Protein AF-A0A929UB58-F1 (afdb_monomer)

Solvent-accessible surface area (backbone atoms only — not comparable to full-atom values): 4787 Å² total; per-residue (Å²): 120,47,79,44,72,60,86,61,46,18,95,89,43,68,57,31,34,67,75,70,62,96,80,62,84,66,92,80,70,91,75,52,72,60,60,53,50,52,52,52,38,51,74,69,70,45,52,60,35,40,39,40,77,31,45,48,98,58,46,68,64,51,31,45,77,69,74,44,67,86,57,47,72,49,62,79,106

Radius of gyration: 12.47 Å; Cα contacts (8 Å, |Δi|>4): 98; chains: 1; bounding box: 36×18×29 Å

Structure (mmCIF, N/CA/C/O backbone):
data_AF-A0A929UB58-F1
#
_entry.id   AF-A0A929UB58-F1
#
loop_
_atom_site.group_PDB
_atom_site.id
_atom_site.type_symbol
_atom_site.label_atom_id
_atom_site.label_alt_id
_atom_site.label_comp_id
_atom_site.label_asym_id
_atom_site.label_entity_id
_atom_site.label_seq_id
_atom_site.pdbx_PDB_ins_code
_atom_site.Cartn_x
_atom_site.Cartn_y
_atom_site.Cartn_z
_atom_site.occupancy
_atom_site.B_iso_or_equiv
_atom_site.auth_seq_id
_atom_site.auth_comp_id
_atom_site.auth_asym_id
_atom_site.auth_atom_id
_atom_site.pdbx_PDB_model_num
ATOM 1 N N . MET A 1 1 ? -16.063 1.684 3.047 1.00 87.25 1 MET A N 1
ATOM 2 C CA . MET A 1 1 ? -14.995 0.936 2.351 1.00 87.25 1 MET A CA 1
ATOM 3 C C . MET A 1 1 ? -14.198 1.906 1.494 1.00 87.25 1 MET A C 1
ATOM 5 O O . MET A 1 1 ? -14.743 2.454 0.541 1.00 87.25 1 MET A O 1
ATOM 9 N N . TYR A 1 2 ? -12.939 2.143 1.856 1.00 96.44 2 TYR A N 1
ATOM 10 C CA . TYR A 1 2 ? -12.016 3.054 1.179 1.00 96.44 2 TYR A CA 1
ATOM 11 C C . TYR A 1 2 ? -11.001 2.272 0.348 1.00 96.44 2 TYR A C 1
ATOM 13 O O . TYR A 1 2 ? -10.491 1.241 0.789 1.00 96.44 2 TYR A O 1
ATOM 21 N N . ARG A 1 3 ? -10.703 2.775 -0.854 1.00 96.44 3 ARG A N 1
ATOM 22 C CA . ARG A 1 3 ? -9.711 2.191 -1.761 1.00 96.44 3 ARG A CA 1
ATOM 23 C C . ARG A 1 3 ? -8.542 3.139 -1.948 1.00 96.44 3 ARG A C 1
ATOM 25 O O . ARG A 1 3 ? -8.725 4.252 -2.430 1.00 96.44 3 ARG A O 1
ATOM 32 N N . PHE A 1 4 ? -7.351 2.669 -1.606 1.00 96.31 4 PHE A N 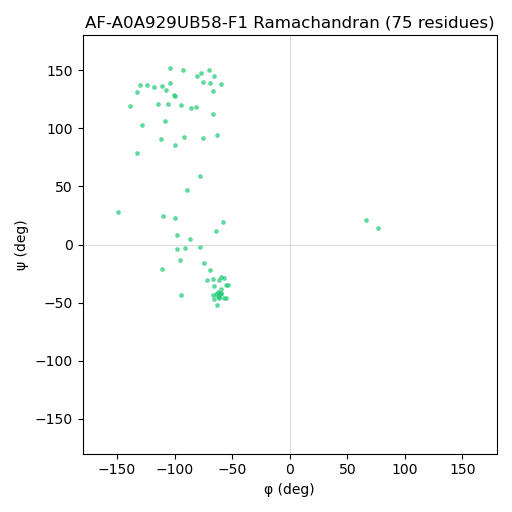1
ATOM 33 C CA . PHE A 1 4 ? -6.113 3.415 -1.787 1.00 96.31 4 PHE A CA 1
ATOM 34 C C . PHE A 1 4 ? -5.393 2.930 -3.037 1.00 96.31 4 PHE A C 1
ATOM 36 O O . PHE A 1 4 ? -5.166 1.733 -3.193 1.00 96.31 4 PHE A O 1
ATOM 43 N N . ILE A 1 5 ? -5.020 3.862 -3.912 1.00 95.56 5 ILE A N 1
ATOM 44 C CA . ILE A 1 5 ? -4.243 3.584 -5.123 1.00 95.56 5 ILE A CA 1
ATOM 45 C C . ILE A 1 5 ? -2.858 4.214 -4.928 1.00 95.56 5 ILE A C 1
ATOM 47 O O . ILE A 1 5 ? -2.689 5.398 -5.223 1.00 95.56 5 ILE A O 1
ATOM 51 N N . PRO A 1 6 ? -1.878 3.471 -4.385 1.00 92.06 6 PRO A N 1
ATOM 52 C CA . PRO A 1 6 ? -0.552 4.007 -4.132 1.00 92.06 6 PRO A CA 1
ATOM 53 C C . PRO A 1 6 ? 0.217 4.252 -5.428 1.00 92.06 6 PRO A C 1
ATOM 55 O O . PRO A 1 6 ? 0.100 3.511 -6.408 1.00 92.06 6 PRO A O 1
ATOM 58 N N . SER A 1 7 ? 1.105 5.241 -5.397 1.00 89.94 7 SER A N 1
ATOM 59 C CA . SER A 1 7 ? 2.054 5.517 -6.474 1.00 89.94 7 SER A CA 1
ATOM 60 C C . SER A 1 7 ? 3.374 4.748 -6.315 1.00 89.94 7 SER A C 1
ATOM 62 O O . SER A 1 7 ? 4.453 5.328 -6.437 1.00 89.94 7 SER A O 1
ATOM 64 N N . TRP A 1 8 ? 3.306 3.440 -6.033 1.00 88.38 8 TRP A N 1
ATOM 65 C CA . TRP A 1 8 ? 4.475 2.555 -5.859 1.00 88.38 8 TRP A CA 1
ATOM 66 C C . TRP A 1 8 ? 5.107 2.142 -7.194 1.00 88.38 8 TRP A C 1
ATOM 68 O O . TRP A 1 8 ? 5.196 0.963 -7.536 1.00 88.38 8 TRP A O 1
ATOM 78 N N . TYR A 1 9 ? 5.545 3.131 -7.962 1.00 87.69 9 TYR A N 1
ATOM 79 C CA . TYR A 1 9 ? 6.122 2.946 -9.289 1.00 87.69 9 TYR A CA 1
ATOM 80 C C . TYR A 1 9 ? 7.647 3.087 -9.262 1.00 87.69 9 TYR A C 1
ATOM 82 O O . TYR A 1 9 ? 8.210 3.802 -8.434 1.00 87.69 9 TYR A O 1
ATOM 90 N N . SER A 1 10 ? 8.332 2.410 -10.183 1.00 82.81 10 SER A N 1
ATOM 91 C CA . SER A 1 10 ? 9.753 2.636 -10.446 1.00 82.81 10 SER A CA 1
ATOM 92 C C . SER A 1 10 ? 9.967 3.850 -11.341 1.00 82.81 10 SER A C 1
ATOM 94 O O . SER A 1 10 ? 9.211 4.096 -12.281 1.00 82.81 10 SER A O 1
ATOM 96 N N . ASN A 1 11 ? 11.064 4.565 -11.085 1.00 78.25 11 ASN A N 1
ATOM 97 C CA . ASN A 1 11 ? 11.534 5.654 -11.940 1.00 78.25 11 ASN A CA 1
ATOM 98 C C . ASN A 1 11 ? 12.054 5.149 -13.298 1.00 78.25 11 ASN A C 1
ATOM 100 O O . ASN A 1 11 ? 12.115 5.924 -14.246 1.00 78.25 11 ASN A O 1
ATOM 104 N N . VAL A 1 12 ? 12.445 3.870 -13.393 1.00 80.12 12 VAL A N 1
ATOM 105 C CA . VAL A 1 12 ? 13.026 3.274 -14.612 1.00 80.12 12 VAL A CA 1
ATOM 106 C C . VAL A 1 12 ? 11.955 2.583 -15.456 1.00 80.12 12 VAL A C 1
ATOM 108 O O . VAL A 1 12 ? 11.909 2.757 -16.670 1.00 80.12 12 VAL A O 1
ATOM 111 N N . PHE A 1 13 ? 11.058 1.830 -14.813 1.00 82.12 13 PHE A N 1
ATOM 112 C CA . PHE A 1 13 ? 9.963 1.119 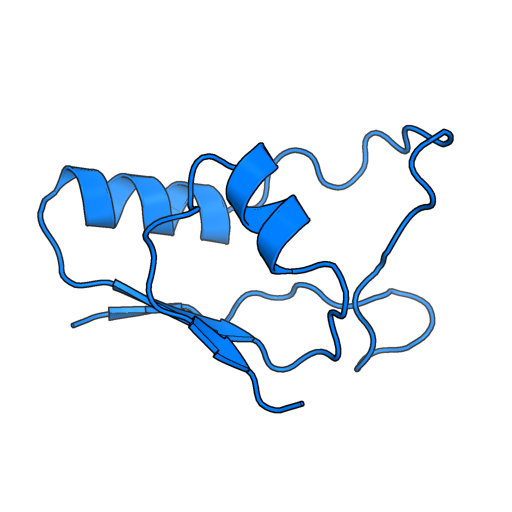-15.472 1.00 82.12 13 PHE A CA 1
ATOM 113 C C . PHE A 1 13 ? 8.645 1.466 -14.789 1.00 82.12 13 PHE A C 1
ATOM 115 O O . PHE A 1 13 ? 8.334 0.938 -13.727 1.00 82.12 13 PHE A O 1
ATOM 122 N N . LYS A 1 14 ? 7.849 2.339 -15.417 1.00 81.56 14 LYS A N 1
ATOM 123 C CA . LYS A 1 14 ? 6.659 2.947 -14.797 1.00 81.56 14 LYS A CA 1
ATOM 124 C C . LYS A 1 14 ? 5.667 1.938 -14.208 1.00 81.56 14 LYS A C 1
ATOM 126 O O . LYS A 1 14 ? 5.071 2.224 -13.184 1.00 81.56 14 LYS A O 1
ATOM 131 N N . TRP A 1 15 ? 5.497 0.768 -14.821 1.00 88.12 15 TRP A N 1
ATOM 132 C CA . TRP A 1 15 ? 4.559 -0.266 -14.356 1.00 88.12 15 TRP A CA 1
ATOM 133 C C . TRP A 1 15 ? 5.213 -1.371 -13.523 1.00 88.12 15 TRP A C 1
ATOM 135 O O . TRP A 1 15 ? 4.563 -2.359 -13.208 1.00 88.12 15 TRP A O 1
ATOM 145 N N . HIS A 1 16 ? 6.485 -1.223 -13.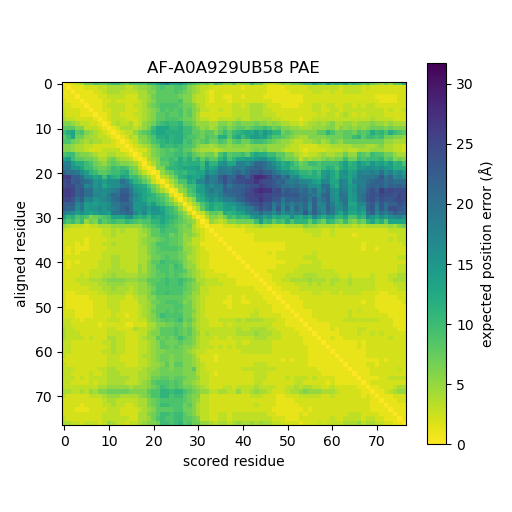160 1.00 87.62 16 HIS A N 1
ATOM 146 C CA . HIS A 1 16 ? 7.201 -2.139 -12.280 1.00 87.62 16 HIS A CA 1
ATOM 147 C C . HIS A 1 16 ? 7.474 -1.427 -10.957 1.00 87.62 16 HIS A C 1
ATOM 149 O O . HIS A 1 16 ? 7.888 -0.268 -10.951 1.00 87.62 16 HIS A O 1
ATOM 155 N N . ALA A 1 17 ? 7.272 -2.096 -9.827 1.00 81.56 17 ALA A N 1
ATOM 156 C CA . ALA A 1 17 ? 7.602 -1.524 -8.531 1.00 81.56 17 ALA A CA 1
ATOM 157 C C . ALA A 1 17 ? 9.117 -1.317 -8.400 1.00 81.56 17 ALA A C 1
ATOM 159 O O . ALA A 1 17 ? 9.917 -2.106 -8.915 1.00 81.56 17 ALA A O 1
ATOM 160 N N . ASN A 1 18 ? 9.531 -0.253 -7.710 1.00 70.94 18 ASN A N 1
ATOM 161 C CA . ASN A 1 18 ? 10.947 -0.040 -7.436 1.00 70.94 18 ASN A CA 1
ATOM 162 C C . ASN A 1 18 ? 11.406 -0.990 -6.327 1.00 70.94 18 ASN A C 1
ATOM 164 O O . ASN A 1 18 ? 11.268 -0.719 -5.136 1.00 70.94 18 ASN A O 1
ATOM 168 N N . GLU A 1 19 ? 11.896 -2.152 -6.729 1.00 65.94 19 GLU A N 1
ATOM 169 C CA . GLU A 1 19 ? 12.257 -3.221 -5.819 1.00 65.94 19 GLU A CA 1
ATOM 170 C C . GLU A 1 19 ? 13.768 -3.250 -5.575 1.00 65.94 19 GLU A C 1
ATOM 172 O O . GLU A 1 19 ? 14.494 -4.017 -6.203 1.00 65.94 19 GLU A O 1
ATOM 177 N N . THR A 1 20 ? 14.264 -2.460 -4.621 1.00 59.34 20 THR A N 1
ATOM 178 C CA . THR A 1 20 ? 15.694 -2.495 -4.281 1.00 59.34 20 THR A CA 1
ATOM 179 C C . THR A 1 20 ? 16.069 -3.853 -3.653 1.00 59.34 20 THR A C 1
ATOM 181 O O . THR A 1 20 ? 15.354 -4.354 -2.769 1.00 59.34 20 THR A O 1
ATOM 184 N N . PRO A 1 21 ? 17.148 -4.525 -4.097 1.00 54.94 21 PRO A N 1
ATOM 185 C CA . PRO A 1 21 ? 17.675 -5.715 -3.431 1.00 54.94 21 PRO A CA 1
ATOM 186 C C . PRO A 1 21 ? 18.080 -5.387 -1.989 1.00 54.94 21 PRO A C 1
ATOM 188 O O . PRO A 1 21 ? 18.681 -4.349 -1.728 1.00 54.94 21 PRO A O 1
ATOM 191 N N . GLY A 1 22 ? 17.763 -6.279 -1.044 1.00 54.06 22 GLY A N 1
ATOM 192 C CA . GLY A 1 22 ? 17.739 -6.017 0.406 1.00 54.06 22 GLY A CA 1
ATOM 193 C C . GLY A 1 2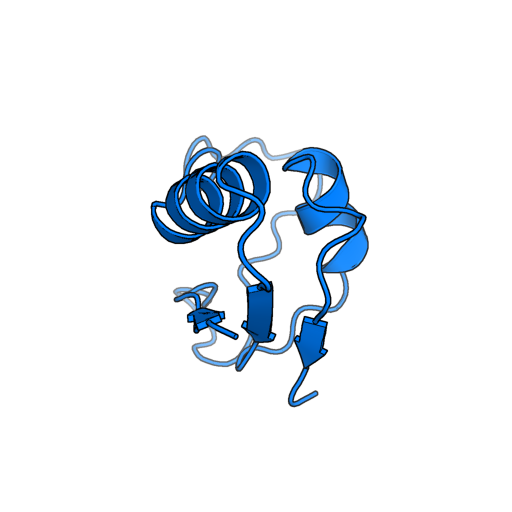2 ? 19.059 -5.650 1.105 1.00 54.06 22 GLY A C 1
ATOM 194 O O . GLY A 1 22 ? 19.090 -5.655 2.331 1.00 54.06 22 GLY A O 1
ATOM 195 N N . ARG A 1 23 ? 20.136 -5.346 0.370 1.00 48.97 23 ARG A N 1
ATOM 196 C CA . ARG A 1 23 ? 21.429 -4.900 0.916 1.00 48.97 23 ARG A CA 1
ATOM 197 C C . ARG A 1 23 ? 21.749 -3.435 0.608 1.00 48.97 23 ARG A C 1
ATOM 199 O O . ARG A 1 23 ? 22.521 -2.830 1.342 1.00 48.97 23 ARG A O 1
ATOM 206 N N . GLU A 1 24 ? 21.128 -2.846 -0.412 1.00 54.16 24 GLU A N 1
ATOM 207 C CA . GLU A 1 24 ? 21.221 -1.409 -0.664 1.00 54.16 24 GLU A CA 1
ATOM 208 C C . GLU A 1 24 ? 20.059 -0.715 0.044 1.00 54.16 24 GLU A C 1
ATOM 210 O O . GLU A 1 24 ? 18.955 -0.587 -0.487 1.00 54.16 24 GLU A O 1
ATOM 215 N N . LYS A 1 25 ? 20.302 -0.269 1.279 1.00 50.44 25 LYS A N 1
ATOM 216 C CA . LYS A 1 25 ? 19.486 0.788 1.871 1.00 50.44 25 LYS A CA 1
ATOM 217 C C . LYS A 1 25 ? 19.683 2.036 1.014 1.00 50.44 25 LYS A C 1
ATOM 219 O O . LYS A 1 25 ? 20.648 2.768 1.189 1.00 50.44 25 LYS A O 1
ATOM 224 N N . ARG A 1 26 ? 18.797 2.258 0.047 1.00 48.81 26 ARG A N 1
ATOM 225 C CA . ARG A 1 26 ? 18.505 3.623 -0.375 1.00 48.81 26 ARG A CA 1
ATOM 226 C C . ARG A 1 26 ? 17.432 4.118 0.572 1.00 48.81 26 ARG A C 1
ATOM 228 O O . ARG A 1 26 ? 16.335 3.565 0.577 1.00 48.81 26 ARG A O 1
ATOM 235 N N . ASP A 1 27 ? 17.762 5.155 1.325 1.00 48.69 27 ASP A N 1
ATOM 236 C CA . ASP A 1 27 ? 16.918 5.911 2.262 1.00 48.69 27 ASP A CA 1
ATOM 237 C C . ASP A 1 27 ? 15.651 6.536 1.618 1.00 48.69 27 ASP A C 1
ATOM 239 O O . ASP A 1 27 ? 15.074 7.483 2.138 1.00 48.69 27 ASP A O 1
ATOM 243 N N . GLY A 1 28 ? 15.213 6.059 0.448 1.00 50.62 28 GLY A N 1
ATOM 244 C CA . GLY A 1 28 ? 14.292 6.763 -0.442 1.00 50.62 28 GLY A CA 1
ATOM 245 C C . GLY A 1 28 ? 12.816 6.372 -0.368 1.00 50.62 28 GLY A C 1
ATOM 246 O O . GLY A 1 28 ? 12.034 6.988 -1.077 1.00 50.62 28 GLY A O 1
ATOM 247 N N . TYR A 1 29 ? 12.410 5.372 0.423 1.00 52.59 29 TYR A N 1
ATOM 248 C CA . TYR A 1 29 ? 11.002 4.920 0.470 1.00 52.59 29 TYR A CA 1
ATOM 249 C C . TYR A 1 29 ? 10.570 4.360 1.837 1.00 52.59 29 TYR A C 1
ATOM 251 O O . TYR A 1 29 ? 9.698 3.493 1.907 1.00 52.59 29 TYR 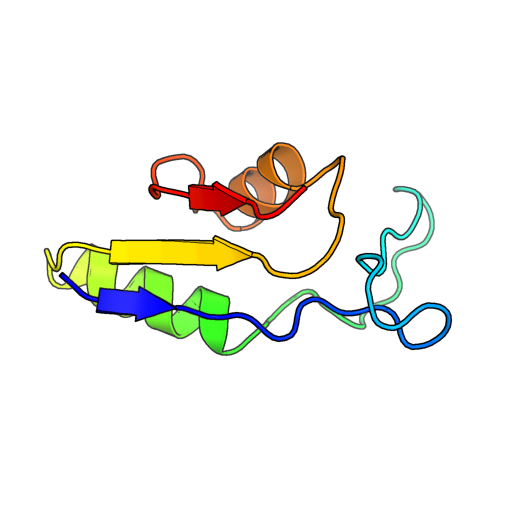A O 1
ATOM 259 N N . GLU A 1 30 ? 11.176 4.791 2.947 1.00 53.53 30 GLU A N 1
ATOM 260 C CA . GLU A 1 30 ? 10.743 4.282 4.261 1.00 53.53 30 GLU A CA 1
ATOM 261 C C . GLU A 1 30 ? 9.403 4.878 4.731 1.00 53.53 30 GLU A C 1
ATOM 263 O O . GLU A 1 30 ? 8.745 4.270 5.575 1.00 53.53 30 GLU A O 1
ATOM 268 N N . PHE A 1 31 ? 8.931 5.974 4.123 1.00 58.78 31 PHE A N 1
ATOM 269 C CA . PHE A 1 31 ? 7.645 6.592 4.449 1.00 58.78 31 PHE A CA 1
ATOM 270 C C . PHE A 1 31 ? 6.910 7.042 3.179 1.00 58.78 31 PHE A C 1
ATOM 272 O O . PHE A 1 31 ? 7.417 7.863 2.422 1.00 58.78 31 PHE A O 1
ATOM 279 N N . ASP A 1 32 ? 5.724 6.48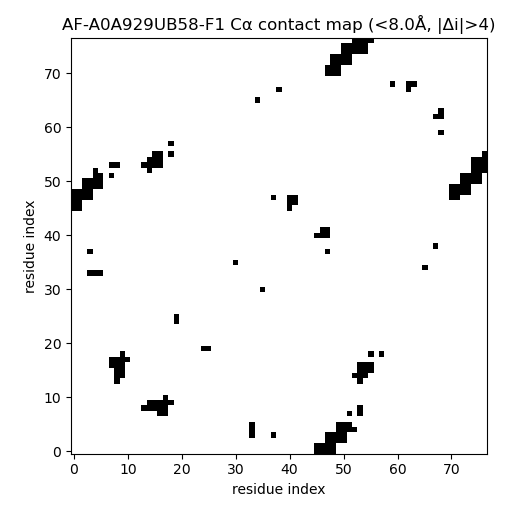4 2.944 1.00 76.50 32 ASP A N 1
ATOM 280 C CA . ASP A 1 32 ? 4.797 6.896 1.886 1.00 76.50 32 ASP A CA 1
ATOM 281 C C . ASP A 1 32 ? 3.500 7.373 2.546 1.00 76.50 32 ASP A C 1
ATOM 283 O O . ASP A 1 32 ? 2.984 6.716 3.458 1.00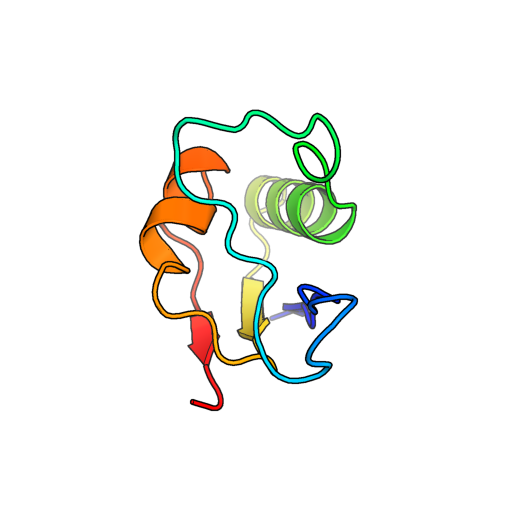 76.50 32 ASP A O 1
ATOM 287 N N . ASP A 1 33 ? 2.963 8.501 2.087 1.00 86.56 33 ASP A N 1
ATOM 288 C CA . ASP A 1 33 ? 1.721 9.084 2.596 1.00 86.56 33 ASP A CA 1
ATOM 289 C C . ASP A 1 33 ? 0.567 8.078 2.533 1.00 86.56 33 ASP A C 1
ATOM 291 O O . ASP A 1 33 ? -0.245 8.012 3.457 1.00 86.56 33 ASP A O 1
ATOM 295 N N . THR A 1 34 ? 0.544 7.218 1.508 1.00 91.56 34 THR A N 1
ATOM 296 C CA . THR A 1 34 ? -0.476 6.168 1.378 1.00 91.56 34 THR A CA 1
ATOM 297 C C . THR A 1 34 ? -0.425 5.178 2.542 1.00 91.56 34 THR A C 1
ATOM 299 O O . THR A 1 34 ? -1.464 4.793 3.076 1.00 91.56 34 THR A O 1
ATOM 302 N N . VAL A 1 35 ? 0.774 4.784 2.984 1.00 91.38 35 VAL A N 1
ATOM 303 C CA . VAL A 1 35 ? 0.950 3.863 4.120 1.00 91.38 35 VAL A CA 1
ATOM 304 C C . VAL A 1 35 ? 0.422 4.498 5.404 1.00 91.38 35 VAL A C 1
ATOM 306 O O . VAL A 1 35 ? -0.276 3.837 6.175 1.00 91.38 35 VAL A O 1
ATOM 309 N N . ASN A 1 36 ? 0.705 5.783 5.622 1.00 92.00 36 ASN A N 1
ATOM 310 C CA . ASN A 1 36 ? 0.215 6.500 6.798 1.00 92.00 36 ASN A CA 1
ATOM 311 C C . ASN A 1 36 ? -1.298 6.645 6.797 1.00 9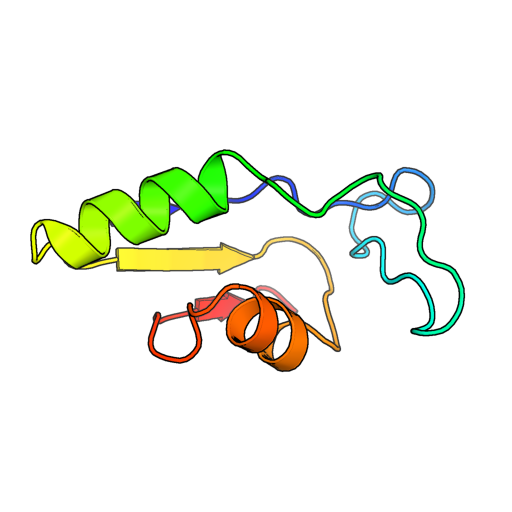2.00 36 ASN A C 1
ATOM 313 O O . ASN A 1 36 ? -1.938 6.352 7.806 1.00 92.00 36 ASN A O 1
ATOM 317 N N . GLN A 1 37 ? -1.877 7.046 5.667 1.00 94.31 37 GLN A N 1
ATOM 318 C CA . GLN A 1 37 ? -3.322 7.182 5.541 1.00 94.31 37 GLN A CA 1
ATOM 319 C C . GLN A 1 37 ? -4.013 5.835 5.770 1.00 94.31 37 GLN A C 1
ATOM 321 O O . GLN A 1 37 ? -4.939 5.757 6.571 1.00 94.31 37 GLN A O 1
ATOM 326 N N . VAL A 1 38 ? -3.510 4.747 5.180 1.00 94.69 38 VAL A N 1
ATOM 327 C CA . VAL A 1 38 ? -4.043 3.401 5.433 1.00 94.69 38 VAL A CA 1
ATOM 328 C C . VAL A 1 38 ? -3.989 3.055 6.925 1.00 94.69 38 VAL A C 1
ATOM 330 O O . VAL A 1 38 ? -4.989 2.599 7.475 1.00 94.69 38 VAL A O 1
ATOM 333 N N . ARG A 1 39 ? -2.871 3.318 7.617 1.00 93.38 39 ARG A N 1
ATOM 334 C CA . ARG A 1 39 ? -2.764 3.084 9.071 1.00 93.38 39 ARG A CA 1
ATOM 335 C C . ARG A 1 39 ? -3.785 3.893 9.871 1.00 93.38 39 ARG A C 1
ATOM 337 O O . ARG A 1 39 ? -4.386 3.352 10.799 1.00 93.38 39 ARG A O 1
ATOM 344 N N . MET A 1 40 ? -3.990 5.162 9.522 1.00 95.12 40 MET A N 1
ATOM 345 C CA . MET A 1 40 ? -4.970 6.024 10.188 1.00 95.12 40 MET A CA 1
ATOM 346 C C . MET A 1 40 ? -6.391 5.483 10.022 1.00 95.12 40 MET A C 1
ATOM 348 O O . MET A 1 40 ? -7.125 5.396 11.001 1.00 95.12 40 MET A O 1
ATOM 352 N N . PHE A 1 41 ? -6.756 5.059 8.811 1.00 96.12 41 PHE A N 1
ATOM 353 C CA . PHE A 1 41 ? -8.086 4.519 8.529 1.00 96.12 41 PHE A CA 1
ATOM 354 C C . PHE A 1 41 ? -8.320 3.184 9.243 1.00 96.12 41 PHE A C 1
ATOM 356 O O . PHE A 1 41 ? -9.354 3.005 9.879 1.00 96.12 41 PHE A O 1
ATOM 363 N N . LEU A 1 42 ? -7.333 2.284 9.239 1.00 94.12 42 LEU A N 1
ATOM 364 C CA . LEU A 1 42 ? -7.412 1.038 10.010 1.00 94.12 42 LEU A CA 1
ATOM 365 C C . LEU A 1 42 ? -7.575 1.305 11.512 1.00 94.12 42 LEU A C 1
ATOM 367 O O . LEU A 1 42 ? -8.373 0.645 12.171 1.00 94.12 42 LEU A O 1
ATOM 371 N N . SER A 1 43 ? -6.850 2.292 12.048 1.00 94.31 43 SER A N 1
ATOM 372 C CA . SER A 1 43 ? -6.947 2.688 13.462 1.00 94.31 43 SER A CA 1
ATOM 373 C C . SER A 1 43 ? -8.307 3.297 13.808 1.00 94.31 43 SER A C 1
ATOM 375 O O . SER A 1 43 ? -8.771 3.156 14.935 1.00 94.31 43 SER A O 1
ATOM 377 N N . ALA A 1 44 ? -8.961 3.943 12.840 1.00 95.94 44 ALA A N 1
ATOM 378 C CA . ALA A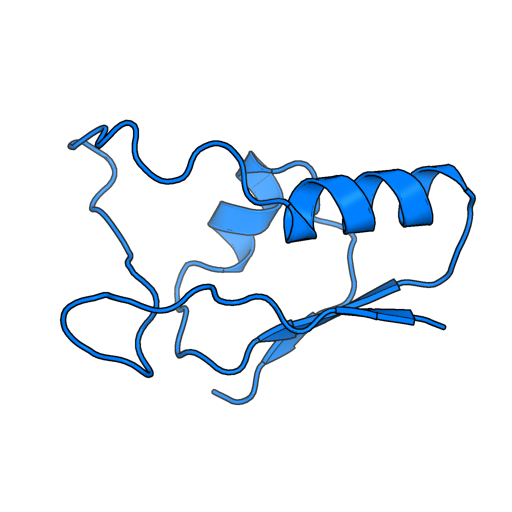 1 44 ? -10.320 4.457 12.970 1.00 95.94 44 ALA A CA 1
ATOM 379 C C . ALA A 1 44 ? -11.403 3.363 12.842 1.00 95.94 44 ALA A C 1
ATOM 381 O O . ALA A 1 44 ? -12.584 3.663 12.986 1.00 95.94 44 ALA A O 1
ATOM 382 N N . GLY A 1 45 ? -11.023 2.104 12.587 1.00 95.38 45 GLY A N 1
ATOM 383 C CA . GLY A 1 45 ? -11.963 1.002 12.366 1.00 95.38 45 GLY A CA 1
ATOM 384 C C . GLY A 1 45 ? -12.608 1.012 10.979 1.00 95.38 45 GLY A C 1
ATOM 385 O O . GLY A 1 45 ? -13.589 0.304 10.758 1.00 95.38 45 GLY A O 1
ATOM 386 N N . GLU A 1 46 ? -12.071 1.801 10.047 1.00 96.56 46 GLU A N 1
ATOM 387 C CA . GLU A 1 46 ? -12.584 1.880 8.686 1.00 96.56 46 GLU A CA 1
ATOM 388 C C . GLU A 1 46 ? -12.166 0.672 7.857 1.00 96.56 46 GLU A C 1
ATOM 390 O O . GLU A 1 46 ? -11.074 0.114 7.987 1.00 96.56 46 GLU A O 1
ATOM 395 N N . ASP A 1 47 ? -13.046 0.300 6.935 1.00 95.62 47 ASP A N 1
ATOM 396 C CA . ASP A 1 47 ? -12.786 -0.794 6.019 1.00 95.62 47 ASP A CA 1
ATOM 397 C C . ASP A 1 47 ? -11.910 -0.332 4.844 1.00 95.62 47 ASP A C 1
ATOM 399 O O . ASP A 1 47 ? -12.323 0.537 4.067 1.00 95.62 47 ASP A O 1
ATOM 403 N N . VAL A 1 48 ? -10.713 -0.912 4.705 1.00 96.50 48 VAL A N 1
ATOM 404 C CA . VAL A 1 48 ? -9.669 -0.458 3.771 1.00 96.50 48 VAL A CA 1
ATOM 405 C C . VAL A 1 48 ? -9.221 -1.567 2.819 1.00 96.50 48 VAL A C 1
ATOM 407 O O . VAL A 1 48 ? -8.967 -2.704 3.218 1.00 96.50 48 VAL A O 1
ATOM 410 N N . GLU A 1 49 ? -9.055 -1.201 1.551 1.00 96.50 49 GLU A N 1
ATOM 411 C CA . GLU A 1 49 ? -8.446 -2.024 0.508 1.00 96.50 49 GLU A CA 1
ATOM 412 C C . GLU A 1 49 ? -7.367 -1.225 -0.237 1.00 96.50 49 GLU A C 1
ATOM 414 O O . GLU A 1 49 ? -7.557 -0.055 -0.573 1.00 96.50 49 GLU A O 1
ATOM 419 N N . ILE A 1 50 ? -6.226 -1.858 -0.508 1.00 96.25 50 ILE A N 1
ATOM 420 C CA . ILE A 1 50 ? -5.150 -1.282 -1.323 1.00 96.25 50 ILE A CA 1
ATOM 421 C C . ILE A 1 50 ? -5.259 -1.861 -2.735 1.00 96.25 50 ILE A C 1
ATOM 423 O O . ILE A 1 50 ? -5.285 -3.077 -2.908 1.00 96.25 50 ILE A O 1
ATOM 427 N N . MET A 1 51 ? -5.292 -1.002 -3.749 1.00 96.56 51 MET A N 1
ATOM 428 C CA . MET A 1 51 ? -5.290 -1.388 -5.156 1.00 96.56 51 MET A CA 1
ATOM 429 C C . MET A 1 51 ? -3.944 -1.052 -5.796 1.00 96.56 51 MET A C 1
ATOM 431 O O . MET A 1 51 ? -3.653 0.107 -6.080 1.00 96.56 51 MET A O 1
ATOM 435 N N . VAL A 1 52 ? -3.134 -2.074 -6.059 1.00 93.88 52 VAL A N 1
ATOM 436 C CA . VAL A 1 52 ? -1.796 -1.918 -6.636 1.00 93.88 52 VAL A CA 1
ATOM 437 C C . VAL A 1 52 ? -1.858 -2.081 -8.154 1.00 93.88 52 VAL A C 1
ATOM 439 O O . VAL A 1 52 ? -2.259 -3.124 -8.670 1.00 93.88 52 VAL A O 1
ATOM 442 N N . LEU A 1 53 ? -1.446 -1.028 -8.866 1.00 94.44 53 LEU A N 1
ATOM 443 C CA . LEU A 1 53 ? -1.436 -0.981 -10.334 1.00 94.44 53 LEU A CA 1
ATOM 444 C C . LEU A 1 53 ? -0.079 -1.348 -10.949 1.00 94.44 53 LEU A C 1
ATOM 446 O O . LEU A 1 53 ? 0.008 -1.550 -12.154 1.00 94.44 53 LEU A O 1
ATOM 450 N N . ALA A 1 54 ? 0.983 -1.390 -10.146 1.00 92.50 54 ALA A N 1
ATOM 451 C CA . ALA A 1 54 ? 2.315 -1.786 -10.586 1.00 92.50 54 ALA A CA 1
ATOM 452 C C . ALA A 1 54 ? 2.542 -3.285 -10.362 1.00 92.50 54 ALA A C 1
ATOM 454 O O . ALA A 1 54 ? 2.053 -3.860 -9.392 1.00 92.50 54 ALA A O 1
ATOM 455 N N . TYR A 1 55 ? 3.367 -3.902 -11.201 1.00 92.88 55 TYR A N 1
ATOM 456 C CA . TYR A 1 55 ? 3.900 -5.230 -10.937 1.00 92.88 55 TYR A CA 1
ATOM 457 C C . TYR A 1 55 ? 4.851 -5.182 -9.731 1.00 92.88 55 TYR A C 1
ATOM 459 O O . TYR A 1 55 ? 5.921 -4.573 -9.800 1.00 92.88 55 TYR A O 1
ATOM 467 N N . MET A 1 56 ? 4.450 -5.807 -8.620 1.00 91.06 56 MET A N 1
ATOM 468 C CA . MET A 1 56 ? 5.174 -5.789 -7.344 1.00 91.06 56 MET A CA 1
ATOM 469 C C . MET A 1 56 ? 5.308 -7.206 -6.753 1.00 91.06 56 MET A C 1
ATOM 471 O O . MET A 1 56 ? 4.572 -7.571 -5.830 1.00 91.06 56 MET A O 1
ATOM 475 N N . PRO A 1 57 ? 6.240 -8.037 -7.248 1.00 90.38 57 PRO A N 1
ATOM 476 C CA . PRO A 1 57 ? 6.373 -9.428 -6.807 1.00 90.38 57 PRO A CA 1
ATOM 477 C C . PRO A 1 57 ? 6.654 -9.582 -5.301 1.00 90.38 57 PRO A C 1
ATOM 479 O O . PRO A 1 57 ? 6.253 -10.578 -4.698 1.00 90.38 57 PRO A O 1
ATOM 482 N N . ARG A 1 58 ? 7.291 -8.599 -4.646 1.00 88.25 58 ARG A N 1
ATOM 483 C CA . ARG A 1 58 ? 7.591 -8.621 -3.198 1.00 88.25 58 ARG A CA 1
ATOM 484 C C . ARG A 1 58 ? 6.610 -7.808 -2.343 1.00 88.25 58 ARG A C 1
ATOM 486 O O . ARG A 1 58 ? 6.937 -7.434 -1.211 1.00 88.25 58 ARG A O 1
ATOM 493 N N . MET A 1 59 ? 5.391 -7.572 -2.833 1.00 89.81 59 MET A N 1
ATOM 494 C CA . MET A 1 59 ? 4.366 -6.756 -2.165 1.00 89.81 59 MET A CA 1
ATOM 495 C C . MET A 1 59 ? 4.042 -7.211 -0.737 1.00 89.81 59 MET A C 1
ATOM 497 O O . MET A 1 59 ? 4.012 -6.393 0.179 1.00 89.81 59 MET A O 1
ATOM 501 N N . ARG A 1 60 ? 3.851 -8.516 -0.502 1.00 90.69 60 ARG A N 1
ATOM 502 C CA . ARG A 1 60 ? 3.532 -9.033 0.846 1.00 90.69 60 ARG A CA 1
ATOM 503 C C . ARG A 1 60 ? 4.647 -8.740 1.848 1.00 90.69 60 ARG A C 1
ATOM 505 O O . ARG A 1 60 ? 4.377 -8.311 2.966 1.00 90.69 60 ARG A O 1
ATOM 512 N N . SER A 1 61 ? 5.902 -8.914 1.437 1.00 88.69 61 SER A N 1
ATOM 513 C CA . SER A 1 61 ? 7.059 -8.588 2.273 1.00 88.69 61 SER A CA 1
ATOM 514 C C . SER A 1 61 ? 7.160 -7.087 2.540 1.00 88.69 61 SER A C 1
ATOM 516 O O . SER A 1 61 ? 7.558 -6.695 3.632 1.00 88.69 61 SER A O 1
ATOM 518 N N . PHE A 1 62 ? 6.808 -6.244 1.565 1.00 88.12 62 PHE A N 1
ATOM 519 C CA . PHE A 1 62 ? 6.734 -4.796 1.753 1.00 88.12 62 PHE A CA 1
ATOM 520 C C . PHE A 1 62 ? 5.661 -4.410 2.778 1.00 88.12 62 PHE A C 1
ATOM 522 O O . PHE A 1 62 ? 5.986 -3.750 3.762 1.00 88.12 62 PHE A O 1
ATOM 529 N N . LEU A 1 63 ? 4.425 -4.889 2.612 1.00 90.44 63 LEU A N 1
ATOM 530 C CA . LEU A 1 63 ? 3.327 -4.608 3.542 1.00 90.44 63 LEU A CA 1
ATOM 531 C C . LEU A 1 63 ? 3.639 -5.098 4.956 1.00 90.44 63 LEU A C 1
ATOM 533 O O . LEU A 1 63 ? 3.365 -4.390 5.919 1.00 90.44 63 LEU A O 1
ATOM 537 N N . HIS A 1 64 ? 4.289 -6.255 5.087 1.00 90.56 64 HIS A N 1
ATOM 538 C CA . HIS A 1 64 ? 4.736 -6.762 6.380 1.00 90.56 64 HIS A CA 1
ATOM 539 C C . HIS A 1 64 ? 5.737 -5.828 7.067 1.00 90.56 64 HIS A C 1
ATOM 541 O O . HIS A 1 64 ? 5.571 -5.518 8.245 1.00 90.56 64 HIS A O 1
ATOM 547 N N . ARG A 1 65 ? 6.747 -5.324 6.341 1.00 86.69 65 ARG A N 1
ATOM 548 C CA . ARG A 1 65 ? 7.689 -4.327 6.888 1.00 86.69 65 ARG A CA 1
ATOM 549 C C . ARG A 1 65 ? 6.987 -3.031 7.296 1.00 86.69 65 ARG A C 1
ATOM 551 O O . ARG A 1 65 ? 7.415 -2.388 8.245 1.00 86.69 65 ARG A O 1
ATOM 558 N N . GLN A 1 66 ? 5.899 -2.683 6.611 1.00 87.62 66 GLN A N 1
ATOM 559 C CA . GLN A 1 66 ? 5.066 -1.522 6.918 1.00 87.62 66 GLN A CA 1
ATOM 560 C C . GLN A 1 66 ? 3.971 -1.802 7.964 1.00 87.62 66 GLN A C 1
ATOM 562 O O . GLN A 1 66 ? 3.162 -0.918 8.243 1.00 87.62 66 GLN A O 1
ATOM 567 N N . GLY A 1 67 ? 3.917 -2.990 8.576 1.00 90.12 67 GLY A N 1
ATOM 568 C CA . GLY A 1 67 ? 2.892 -3.328 9.572 1.00 90.12 67 GLY A CA 1
ATOM 569 C C . GLY A 1 67 ? 1.465 -3.411 9.008 1.00 90.12 67 GLY A C 1
ATOM 570 O O . GLY A 1 67 ? 0.504 -3.295 9.758 1.00 90.12 67 GLY A O 1
ATOM 571 N N . LEU A 1 68 ? 1.319 -3.603 7.693 1.00 92.31 68 LEU A N 1
ATOM 572 C CA . LEU A 1 68 ? 0.049 -3.651 6.958 1.00 92.31 68 LEU A CA 1
ATOM 573 C C . LEU A 1 68 ? -0.295 -5.063 6.446 1.00 92.31 68 LEU A C 1
ATOM 575 O O . LEU A 1 68 ? -1.038 -5.217 5.479 1.00 92.31 68 LEU A O 1
ATOM 579 N N . SER A 1 69 ? 0.232 -6.117 7.076 1.00 91.75 69 SER A N 1
ATOM 580 C CA . SER A 1 69 ? 0.051 -7.514 6.634 1.00 91.75 69 SER A CA 1
ATOM 581 C C . SER A 1 69 ? -1.409 -7.968 6.516 1.00 91.75 69 SER A C 1
ATOM 583 O O . SER A 1 69 ? -1.697 -8.872 5.738 1.00 91.75 69 SER A O 1
ATOM 585 N N . GLY A 1 70 ? -2.313 -7.386 7.312 1.00 89.69 70 GLY A N 1
ATOM 586 C CA . GLY A 1 70 ? -3.728 -7.772 7.369 1.00 89.69 70 GLY A CA 1
ATOM 587 C C . GLY A 1 70 ? -4.643 -7.013 6.406 1.00 89.69 70 GLY A C 1
ATOM 588 O O . GLY A 1 70 ? -5.837 -7.294 6.365 1.00 89.69 70 GLY A O 1
ATOM 589 N N . VAL A 1 71 ? -4.117 -6.044 5.652 1.00 94.38 71 VAL A N 1
ATOM 590 C CA . VAL A 1 71 ? -4.932 -5.218 4.752 1.00 94.38 71 VAL A CA 1
ATOM 591 C C . VAL A 1 71 ? -5.300 -6.013 3.505 1.00 94.38 71 VAL A C 1
ATOM 593 O O . VAL A 1 71 ? -4.473 -6.749 2.962 1.00 94.38 71 VAL A O 1
ATOM 596 N N . ARG A 1 72 ? -6.540 -5.863 3.028 1.00 96.12 72 ARG A N 1
ATOM 597 C CA . ARG A 1 72 ? -6.954 -6.463 1.756 1.00 96.12 72 ARG A CA 1
ATOM 598 C C . ARG A 1 72 ? -6.250 -5.773 0.600 1.00 96.12 72 ARG A C 1
ATOM 600 O O . ARG A 1 72 ? -6.123 -4.550 0.579 1.00 96.12 72 ARG A O 1
ATOM 607 N N . VAL A 1 73 ? -5.818 -6.568 -0.371 1.00 96.00 73 VAL A N 1
ATOM 608 C CA . VAL A 1 73 ? -5.090 -6.064 -1.529 1.00 96.00 73 VAL A CA 1
ATOM 609 C C . VAL A 1 73 ? -5.664 -6.637 -2.808 1.00 96.00 73 VAL A C 1
ATOM 611 O O . VAL A 1 73 ? -5.814 -7.851 -2.934 1.00 96.00 73 VAL A O 1
ATOM 614 N N . PHE A 1 74 ? -5.920 -5.753 -3.765 1.00 96.69 74 PHE A N 1
ATOM 615 C CA . PHE A 1 74 ? -6.177 -6.098 -5.152 1.00 96.69 74 PHE A CA 1
ATOM 616 C C . PHE A 1 74 ? -4.938 -5.745 -5.984 1.00 96.69 74 PHE A C 1
ATOM 618 O O . PHE A 1 74 ? -4.502 -4.594 -5.992 1.00 96.69 74 PHE A O 1
ATOM 625 N N . SER A 1 75 ? -4.357 -6.740 -6.656 1.00 94.94 75 SER A N 1
ATOM 626 C CA . SER A 1 75 ? -3.229 -6.572 -7.580 1.00 94.94 75 SER A CA 1
ATOM 627 C C . SER A 1 75 ? -3.726 -6.750 -9.009 1.00 94.94 75 SER A C 1
ATOM 629 O O . SER A 1 75 ? -4.448 -7.707 -9.283 1.00 94.94 75 SER A O 1
ATOM 631 N N . VAL A 1 76 ? -3.346 -5.840 -9.910 1.00 95.94 76 VAL A N 1
ATOM 632 C CA . VAL A 1 76 ? -3.655 -5.963 -11.348 1.00 95.94 76 VAL A CA 1
ATOM 633 C C . VAL A 1 76 ? -2.835 -7.072 -12.020 1.00 95.94 76 VAL A C 1
ATOM 635 O O . VAL A 1 76 ? -3.314 -7.679 -12.976 1.00 95.94 76 VAL A O 1
ATOM 638 N N . PHE A 1 77 ? -1.621 -7.328 -11.523 1.00 93.25 77 PHE A N 1
ATOM 639 C CA . PHE A 1 77 ? -0.696 -8.354 -12.018 1.00 93.25 77 PHE A CA 1
ATOM 640 C C . PHE A 1 77 ? -0.611 -9.559 -11.081 1.00 93.25 77 PHE A C 1
ATOM 642 O O . PHE A 1 77 ? -0.831 -9.370 -9.858 1.00 93.25 77 PHE A O 1
#

Foldseek 3Di:
DDEAEDCQADPVGGQAGPDDDPPDPPVPPPDDPSLVVQVVCVVVVHQYEYEYRHHYPCVCVVCVSSVNNPHHYDYPD

pLDDT: mean 84.68, std 14.88, range [48.69, 96.69]

Secondary structure (DSSP, 8-state):
-EEE------SSSTTB-----TT---TTSS--HHHHHHHHHHHTT--EEEEE-SB-TTHHHHHHHTT-TTSEEEE--

Mean predicted aligned error: 5.67 Å

Nearest PDB structures (foldseek):
  6lnw-assembly1_A  TM=9.039E-01  e=6.019E-06  Streptococcus pneumoniae TIGR4
  6oyc-assembly4_A  TM=9.614E-01  e=6.065E-05  Streptococcus agalactiae 2603V/R
  5vaf-assembly4_D  TM=8.983E-01  e=5.294E-05  Streptococcus gordonii
  5vaf-assembly1_A  TM=8.976E-01  e=5.667E-05  Streptococcus gordonii
  5vae-assembly5_G  TM=9.083E-01  e=9.118E-05  Streptococcus gordonii

Sequence (77 aa):
MYRFIPSWYSNVFKWHANETPGREKRDGYEFDDTVNQVRMFLSAGEDVEIMVLAYMPRMRSFLHRQGLSGVRVFSVF